Protein AF-A0A376AEL0-F1 (afdb_monomer)

Secondary structure (DSSP, 8-state):
--TTSSB----SS-S-PPBPHHHHHHHHHHHHHHHS----PPP-

Radius of gyration: 15.65 Å; Cα contacts (8 Å, |Δi|>4): 27; chains: 1; bounding box: 49×28×22 Å

Structure (mmCIF, N/CA/C/O backbone):
data_AF-A0A376AEL0-F1
#
_entry.id   AF-A0A376AEL0-F1
#
loop_
_atom_site.group_PDB
_atom_site.id
_atom_site.type_symbol
_atom_site.label_atom_id
_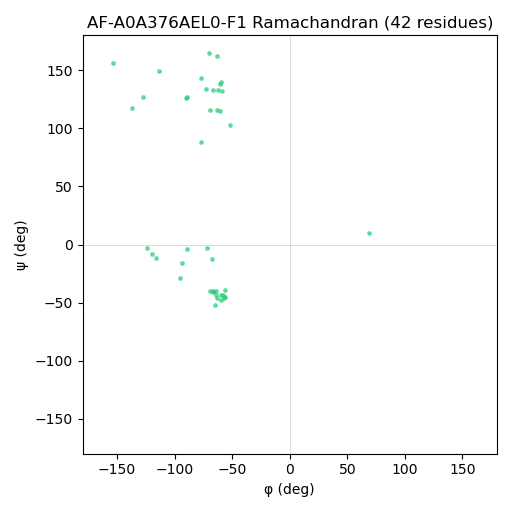atom_site.label_alt_id
_atom_site.label_comp_id
_atom_site.label_asym_id
_atom_site.label_entity_id
_atom_site.label_seq_id
_atom_site.pdbx_PDB_ins_code
_atom_site.Cartn_x
_atom_site.Cartn_y
_atom_site.Cartn_z
_atom_site.occupancy
_atom_site.B_iso_or_equiv
_atom_site.auth_seq_id
_atom_site.auth_comp_id
_atom_site.auth_asym_id
_atom_site.auth_atom_id
_atom_site.pdbx_PDB_model_num
ATOM 1 N N . MET A 1 1 ? 9.439 -14.348 -6.338 1.00 57.78 1 MET A N 1
ATOM 2 C CA . MET A 1 1 ? 8.390 -13.503 -5.724 1.00 57.78 1 MET A CA 1
ATOM 3 C C . MET A 1 1 ? 8.113 -12.220 -6.540 1.00 57.78 1 MET A C 1
ATOM 5 O O . MET A 1 1 ? 7.761 -11.207 -5.961 1.00 57.78 1 MET A O 1
ATOM 9 N N . HIS A 1 2 ? 8.146 -12.263 -7.885 1.00 56.09 2 HIS A N 1
ATOM 10 C CA . HIS A 1 2 ? 7.876 -11.081 -8.749 1.00 56.09 2 HIS A CA 1
ATOM 11 C C . HIS A 1 2 ? 6.682 -11.27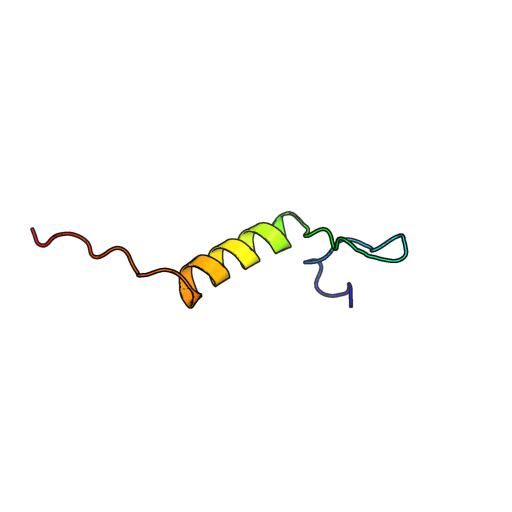6 -9.696 1.00 56.09 2 HIS A C 1
ATOM 13 O O . HIS A 1 2 ? 6.201 -10.339 -10.319 1.00 56.09 2 HIS A O 1
ATOM 19 N N . ARG A 1 3 ? 6.137 -12.498 -9.771 1.00 56.53 3 ARG A N 1
ATOM 20 C CA . ARG A 1 3 ? 5.124 -12.877 -10.770 1.00 56.53 3 ARG A CA 1
ATOM 21 C C . ARG A 1 3 ? 3.763 -12.189 -10.625 1.00 56.53 3 ARG A C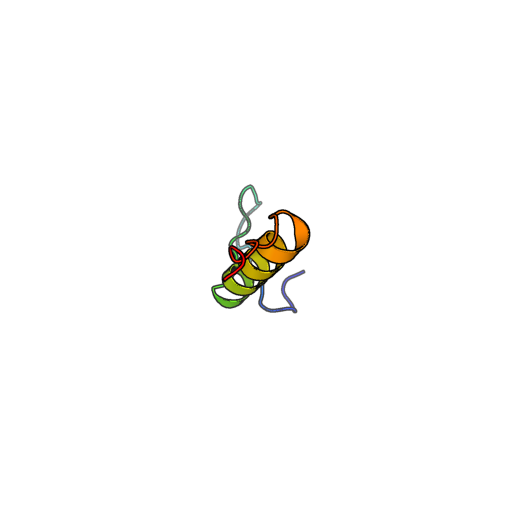 1
ATOM 23 O O . ARG A 1 3 ? 2.960 -12.291 -11.539 1.00 56.53 3 ARG A O 1
ATOM 30 N N . LYS A 1 4 ? 3.485 -11.512 -9.505 1.00 63.62 4 LYS A N 1
ATOM 31 C CA . LYS A 1 4 ? 2.211 -10.799 -9.302 1.00 63.62 4 LYS A CA 1
ATOM 32 C C . LYS A 1 4 ? 2.230 -9.344 -9.797 1.00 63.62 4 LYS A C 1
ATOM 34 O O . LYS A 1 4 ? 1.195 -8.697 -9.718 1.00 63.62 4 LYS A O 1
ATOM 39 N N . GLY A 1 5 ? 3.367 -8.827 -10.282 1.00 65.12 5 GLY A N 1
ATOM 40 C CA . GLY A 1 5 ? 3.464 -7.472 -10.852 1.00 65.12 5 GLY A CA 1
ATOM 41 C C . GLY A 1 5 ? 3.295 -6.319 -9.851 1.00 65.12 5 GLY A C 1
ATOM 42 O O . GLY A 1 5 ? 3.161 -5.171 -10.259 1.00 65.12 5 GLY A O 1
ATOM 43 N N . LEU A 1 6 ? 3.281 -6.604 -8.544 1.00 69.50 6 LEU A N 1
ATOM 44 C CA . LEU A 1 6 ? 3.111 -5.599 -7.479 1.00 69.50 6 LEU A CA 1
ATOM 45 C C . LEU A 1 6 ? 4.446 -5.075 -6.934 1.00 69.50 6 LEU A C 1
ATOM 47 O O . LEU A 1 6 ? 4.494 -4.056 -6.255 1.00 69.50 6 LEU A O 1
ATOM 51 N N . ILE A 1 7 ? 5.523 -5.798 -7.220 1.00 71.25 7 ILE A N 1
ATOM 52 C CA . ILE A 1 7 ? 6.877 -5.540 -6.745 1.00 71.25 7 ILE A CA 1
ATOM 53 C C . ILE A 1 7 ? 7.762 -5.503 -7.990 1.00 71.25 7 ILE A C 1
ATOM 55 O O . ILE A 1 7 ? 7.704 -6.444 -8.789 1.00 71.25 7 ILE A O 1
ATOM 59 N N . GLY A 1 8 ? 8.540 -4.430 -8.158 1.00 65.44 8 GLY A N 1
ATOM 60 C CA . GLY A 1 8 ? 9.518 -4.302 -9.242 1.00 65.44 8 GLY A CA 1
ATOM 61 C C . GLY A 1 8 ? 10.622 -5.362 -9.148 1.00 65.44 8 GLY A C 1
ATOM 62 O O . GLY A 1 8 ? 10.793 -5.995 -8.107 1.00 65.44 8 GLY A O 1
ATOM 63 N N . ASP A 1 9 ? 11.359 -5.593 -10.234 1.00 64.44 9 ASP A N 1
ATOM 64 C CA . ASP A 1 9 ? 12.467 -6.556 -10.238 1.00 64.44 9 ASP A CA 1
ATOM 65 C C . ASP A 1 9 ? 13.570 -6.105 -9.253 1.00 64.44 9 ASP A C 1
ATOM 67 O O . ASP A 1 9 ? 14.131 -5.017 -9.426 1.00 64.44 9 ASP A O 1
ATOM 71 N N . PRO A 1 10 ? 13.864 -6.856 -8.173 1.00 63.53 10 PRO A N 1
ATOM 72 C CA . PRO A 1 10 ? 14.879 -6.464 -7.210 1.00 63.53 10 PRO A CA 1
ATOM 73 C C . PRO A 1 10 ? 16.264 -6.750 -7.793 1.00 63.53 10 PRO A C 1
ATOM 75 O O . PRO A 1 10 ? 16.851 -7.804 -7.567 1.00 63.53 10 PRO A O 1
ATOM 78 N N . VAL A 1 11 ? 16.819 -5.783 -8.516 1.00 60.75 11 VAL A N 1
ATOM 79 C CA . VAL A 1 11 ? 18.118 -5.948 -9.184 1.00 60.75 11 VAL A CA 1
ATOM 80 C C . VAL A 1 11 ? 19.334 -5.973 -8.251 1.00 60.75 11 VAL A C 1
ATOM 82 O O . VAL A 1 11 ? 20.426 -6.217 -8.740 1.00 60.75 11 VAL A O 1
ATOM 85 N N . ASN A 1 12 ? 19.215 -5.793 -6.928 1.00 57.22 12 ASN A N 1
ATOM 86 C CA . ASN A 1 12 ? 20.365 -5.893 -6.015 1.00 57.22 12 ASN A CA 1
ATOM 87 C C . ASN A 1 12 ? 19.980 -6.291 -4.578 1.00 57.22 12 ASN A C 1
ATOM 89 O O . ASN A 1 12 ? 18.851 -6.076 -4.138 1.00 57.22 12 ASN A O 1
ATOM 93 N N . LYS A 1 13 ? 20.940 -6.877 -3.841 1.00 55.97 13 LYS A N 1
ATOM 94 C CA . LYS A 1 13 ? 20.797 -7.400 -2.465 1.00 55.97 13 LYS A CA 1
ATOM 95 C C . LYS A 1 13 ? 20.183 -6.348 -1.518 1.0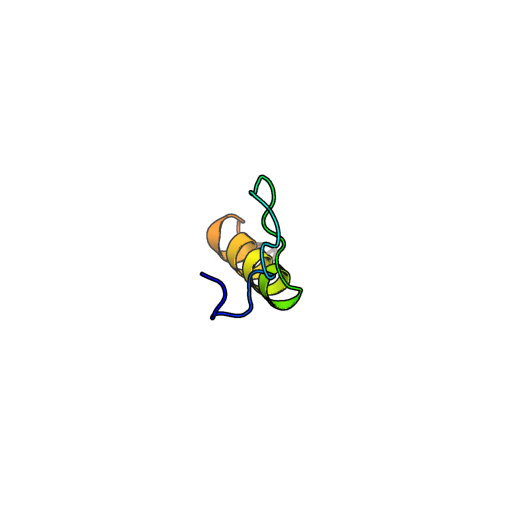0 55.97 13 LYS A C 1
ATOM 97 O O . LYS A 1 13 ? 20.823 -5.390 -1.098 1.00 55.97 13 LYS A O 1
ATOM 102 N N . SER A 1 14 ? 18.902 -6.575 -1.252 1.00 65.69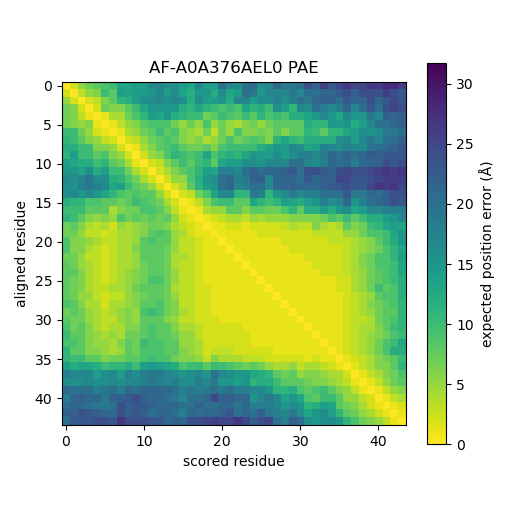 14 SER A N 1
ATOM 103 C CA . SER A 1 14 ? 17.849 -5.673 -0.782 1.00 65.69 14 SER A CA 1
ATOM 104 C C . SER A 1 14 ? 17.988 -5.112 0.642 1.00 65.69 14 SER A C 1
ATOM 106 O O . SER A 1 14 ? 18.109 -5.868 1.604 1.00 65.69 14 SER A O 1
ATOM 108 N N . LYS A 1 15 ? 17.784 -3.792 0.779 1.00 63.81 15 LYS A N 1
ATOM 109 C CA . LYS A 1 15 ? 17.128 -3.170 1.954 1.00 63.81 15 LYS A CA 1
ATOM 110 C C . LYS A 1 15 ? 15.809 -2.459 1.612 1.00 63.81 15 LYS A C 1
ATOM 112 O O . LYS A 1 15 ? 15.042 -2.161 2.520 1.00 63.81 15 LYS A O 1
ATOM 117 N N . SER A 1 16 ? 15.514 -2.254 0.328 1.00 64.12 16 SER A N 1
ATOM 118 C CA . SER A 1 16 ? 14.312 -1.558 -0.132 1.00 64.12 16 SER A CA 1
ATOM 119 C C . SER A 1 16 ? 13.709 -2.307 -1.316 1.00 64.12 16 SER A C 1
ATOM 121 O O . SER A 1 16 ? 14.342 -2.442 -2.360 1.00 64.12 16 SER A O 1
ATOM 123 N N . LEU A 1 17 ? 12.487 -2.806 -1.138 1.00 71.12 17 LEU A N 1
ATOM 124 C CA . LEU A 1 17 ? 11.650 -3.339 -2.211 1.00 71.12 17 LEU A CA 1
ATOM 125 C C . LEU A 1 17 ? 10.819 -2.192 -2.783 1.00 71.12 17 LEU A C 1
ATOM 127 O O . LEU A 1 17 ? 10.130 -1.500 -2.036 1.00 71.12 17 LEU A O 1
ATOM 131 N N . VAL A 1 18 ? 10.880 -1.998 -4.099 1.00 79.31 18 VAL A N 1
ATOM 132 C CA . VAL A 1 18 ? 10.095 -0.967 -4.788 1.00 79.31 18 VAL A CA 1
ATOM 133 C C . VAL A 1 18 ? 8.754 -1.560 -5.216 1.00 79.31 18 VAL A C 1
ATOM 135 O O . VAL A 1 18 ? 8.710 -2.600 -5.881 1.00 79.31 18 VAL A O 1
ATOM 138 N N . LEU A 1 19 ? 7.658 -0.905 -4.827 1.00 84.56 19 LEU A N 1
ATOM 139 C CA . LEU A 1 19 ? 6.324 -1.226 -5.332 1.00 84.56 19 LEU A CA 1
ATOM 140 C C . LEU A 1 19 ? 6.157 -0.664 -6.743 1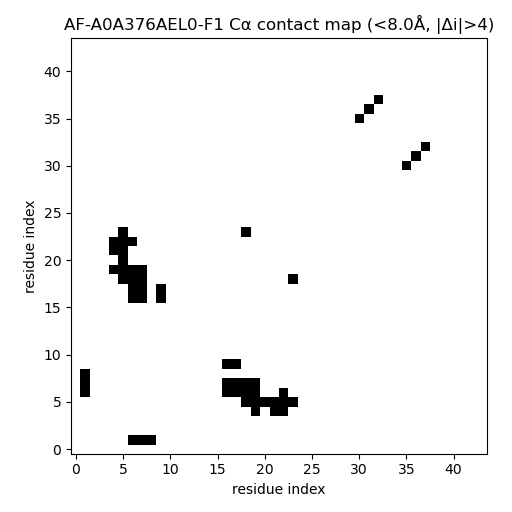.00 84.56 19 LEU A C 1
ATOM 142 O O . LEU A 1 19 ? 6.622 0.434 -7.038 1.00 84.56 19 LEU A O 1
ATOM 146 N N . THR A 1 20 ? 5.458 -1.401 -7.601 1.00 86.69 20 THR A N 1
ATOM 147 C CA . THR A 1 20 ? 4.934 -0.824 -8.847 1.00 86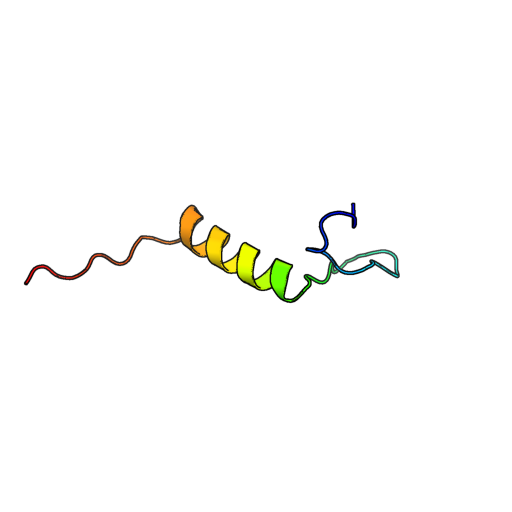.69 20 THR A CA 1
ATOM 148 C C . THR A 1 20 ? 3.804 0.156 -8.526 1.00 86.69 20 THR A C 1
ATOM 150 O O . THR A 1 20 ? 3.235 0.094 -7.435 1.00 86.69 20 THR A O 1
ATOM 153 N N . ASP A 1 21 ? 3.406 1.010 -9.470 1.00 88.19 21 ASP A N 1
ATOM 154 C CA . ASP A 1 21 ? 2.286 1.942 -9.251 1.00 88.19 21 ASP A CA 1
ATOM 155 C C . ASP A 1 21 ? 0.993 1.221 -8.846 1.00 88.19 21 ASP A C 1
ATOM 157 O O . ASP A 1 21 ? 0.252 1.668 -7.970 1.00 88.19 21 ASP A O 1
ATOM 161 N N . GLU A 1 22 ? 0.729 0.059 -9.449 1.00 88.56 22 GLU A N 1
ATOM 162 C CA . GLU A 1 22 ? -0.409 -0.781 -9.075 1.00 88.56 22 GLU A CA 1
ATOM 163 C C . GLU A 1 22 ? -0.227 -1.407 -7.687 1.00 88.56 22 GLU A C 1
ATOM 165 O O . GLU A 1 22 ? -1.172 -1.463 -6.897 1.00 88.56 22 GLU A O 1
ATOM 170 N N . GLY A 1 23 ? 0.994 -1.843 -7.364 1.00 89.06 23 GLY A N 1
ATOM 171 C CA . GLY A 1 23 ? 1.350 -2.315 -6.029 1.00 89.06 23 GLY A CA 1
ATOM 172 C C . GLY A 1 23 ? 1.114 -1.254 -4.958 1.00 89.06 23 GLY A C 1
ATOM 173 O O . GLY A 1 23 ? 0.538 -1.563 -3.913 1.00 89.06 23 GLY A O 1
ATOM 174 N N . LEU A 1 24 ? 1.489 -0.005 -5.234 1.00 90.88 24 LEU A N 1
ATOM 175 C CA . LEU A 1 24 ? 1.307 1.125 -4.331 1.00 90.88 24 LEU A CA 1
ATOM 176 C C . LEU A 1 24 ? -0.179 1.418 -4.100 1.00 90.88 24 LEU A C 1
ATOM 178 O O . LEU A 1 24 ? -0.623 1.406 -2.952 1.00 90.88 24 LEU A O 1
ATOM 182 N N . ARG A 1 25 ? -0.967 1.575 -5.173 1.00 92.44 25 ARG A N 1
ATOM 183 C CA . ARG A 1 25 ? -2.416 1.837 -5.075 1.00 92.44 25 ARG A CA 1
ATOM 184 C C . ARG A 1 25 ? -3.153 0.764 -4.276 1.00 92.44 25 ARG A C 1
ATOM 186 O O . ARG A 1 25 ? -3.971 1.076 -3.411 1.00 92.44 25 ARG A O 1
ATOM 193 N N . ARG A 1 26 ? -2.857 -0.514 -4.536 1.00 92.44 26 ARG A N 1
ATOM 194 C CA . ARG A 1 26 ? -3.478 -1.630 -3.802 1.00 92.44 26 ARG A CA 1
ATOM 195 C C . ARG A 1 26 ? -3.063 -1.656 -2.338 1.00 92.44 26 ARG A C 1
ATOM 197 O O . ARG A 1 26 ? -3.902 -1.921 -1.479 1.00 92.44 26 ARG A O 1
ATOM 204 N N . SER A 1 27 ? -1.792 -1.378 -2.057 1.00 92.38 27 SER A N 1
ATOM 205 C CA . SER A 1 27 ? -1.277 -1.333 -0.687 1.00 92.38 27 SER A CA 1
ATOM 206 C C . SER A 1 27 ? -1.939 -0.216 0.114 1.00 92.38 27 SER A C 1
ATOM 208 O O . SER A 1 27 ? -2.376 -0.458 1.234 1.00 92.38 27 SER A O 1
ATOM 210 N N . GLU A 1 28 ? -2.104 0.971 -0.471 1.00 94.00 28 GLU A N 1
ATOM 211 C CA . GLU A 1 28 ? -2.798 2.089 0.171 1.00 94.00 28 GLU A CA 1
ATOM 212 C C . GLU A 1 28 ? -4.275 1.769 0.455 1.00 94.00 28 GLU A C 1
ATOM 214 O O . GLU A 1 28 ? -4.758 1.988 1.569 1.00 94.00 28 GLU A O 1
ATOM 219 N N . ALA A 1 29 ? -4.990 1.195 -0.518 1.00 93.50 29 ALA A N 1
ATOM 220 C CA . ALA A 1 29 ? -6.387 0.802 -0.340 1.00 93.50 29 ALA A CA 1
ATOM 221 C C . ALA A 1 29 ? -6.557 -0.228 0.792 1.00 93.50 29 ALA A C 1
ATOM 223 O O . ALA A 1 29 ? -7.450 -0.098 1.634 1.00 93.50 29 ALA A O 1
ATOM 224 N N . LEU A 1 30 ? -5.676 -1.233 0.8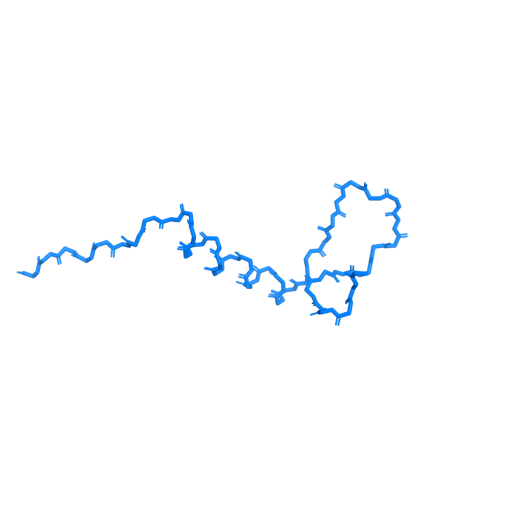44 1.00 94.00 30 LEU A N 1
ATOM 225 C CA . LEU A 1 30 ? -5.665 -2.227 1.917 1.00 94.00 30 LEU A CA 1
ATOM 226 C C . LEU A 1 30 ? -5.290 -1.605 3.261 1.00 94.00 30 LEU A C 1
ATOM 228 O O . LEU A 1 30 ? -5.924 -1.927 4.264 1.00 94.00 30 LEU A O 1
ATOM 232 N N . PHE A 1 31 ? -4.314 -0.697 3.288 1.00 94.12 31 PHE A N 1
ATOM 233 C CA . PHE A 1 31 ? -3.903 -0.025 4.514 1.00 94.12 31 PHE A CA 1
ATOM 234 C C . PHE A 1 31 ? -5.064 0.759 5.130 1.00 94.12 31 PHE A C 1
ATOM 236 O O . PHE A 1 31 ? -5.378 0.579 6.305 1.00 94.12 31 PHE A O 1
ATOM 243 N N . ARG A 1 32 ? -5.773 1.550 4.315 1.00 92.88 32 ARG A N 1
ATOM 244 C CA . ARG A 1 32 ? -6.979 2.269 4.745 1.00 92.88 32 ARG A CA 1
ATOM 245 C C . ARG A 1 32 ? -8.037 1.307 5.288 1.00 92.88 32 ARG A C 1
ATOM 247 O O . ARG A 1 32 ? -8.570 1.529 6.370 1.00 92.88 32 ARG A O 1
ATOM 254 N N . LYS A 1 33 ? -8.299 0.201 4.590 1.00 91.19 33 LYS A N 1
ATOM 255 C CA . LYS A 1 33 ? -9.305 -0.785 5.012 1.00 91.19 33 LYS A CA 1
ATOM 256 C C . LYS A 1 33 ? -8.964 -1.477 6.336 1.00 91.19 33 LYS A C 1
ATOM 258 O O . LYS A 1 33 ? -9.871 -1.755 7.113 1.00 91.19 33 LYS A O 1
ATOM 263 N N . LEU A 1 34 ? -7.696 -1.818 6.550 1.00 94.38 34 LEU A N 1
ATOM 264 C CA . LEU A 1 34 ? -7.278 -2.682 7.657 1.00 94.38 34 LEU A CA 1
ATOM 265 C C . LEU A 1 34 ? -6.818 -1.907 8.894 1.00 94.38 34 LEU A C 1
ATOM 267 O O . LEU A 1 34 ? -6.950 -2.417 10.002 1.00 94.38 34 LEU A O 1
ATOM 271 N N . PHE A 1 35 ? -6.283 -0.698 8.716 1.00 94.81 35 PHE A N 1
ATOM 272 C CA . PHE A 1 35 ? -5.598 0.034 9.785 1.00 94.81 35 PHE A CA 1
ATOM 273 C C . PHE A 1 35 ? -6.162 1.430 10.053 1.00 94.81 35 PHE A C 1
ATOM 275 O O . PHE A 1 35 ? -5.700 2.094 10.978 1.00 94.81 35 PHE A O 1
ATOM 282 N N . THR A 1 36 ? -7.158 1.894 9.291 1.00 91.81 36 THR A N 1
ATOM 283 C CA . THR A 1 36 ? -7.796 3.194 9.548 1.00 91.81 36 THR A CA 1
ATOM 284 C C . THR A 1 36 ? -9.241 3.022 9.989 1.00 91.81 36 THR A C 1
ATOM 286 O O . THR A 1 36 ? -9.921 2.068 9.609 1.00 91.81 36 THR A O 1
ATOM 289 N N . ARG A 1 37 ? -9.719 3.948 10.824 1.00 86.44 37 ARG A N 1
ATOM 290 C CA . ARG A 1 37 ? -11.137 4.010 11.182 1.00 86.44 37 ARG A CA 1
ATOM 291 C C . ARG A 1 37 ? -11.912 4.531 9.981 1.00 86.44 37 ARG A C 1
ATOM 293 O O . ARG A 1 37 ? -11.506 5.520 9.374 1.00 86.44 37 ARG A O 1
ATOM 300 N N . GLN A 1 38 ? -13.025 3.878 9.659 1.00 77.75 38 GLN A N 1
ATOM 301 C CA . GLN A 1 38 ? -13.925 4.396 8.637 1.00 77.75 38 GLN A CA 1
ATOM 302 C C . GLN A 1 38 ? -14.402 5.788 9.066 1.00 77.75 38 GLN A C 1
ATOM 304 O O . GLN A 1 38 ? -14.780 5.954 10.232 1.00 77.75 38 GLN A O 1
ATOM 309 N N . PRO A 1 39 ? -14.355 6.791 8.173 1.00 71.88 39 PRO A N 1
ATOM 310 C CA . PRO A 1 39 ? -14.908 8.093 8.485 1.00 71.88 39 PRO A CA 1
ATOM 311 C C . PRO A 1 39 ? -16.401 7.913 8.756 1.00 71.88 39 PRO A C 1
ATOM 313 O O . PRO A 1 39 ? -17.161 7.502 7.881 1.00 71.88 39 PRO A O 1
ATOM 316 N N . VAL A 1 40 ? -16.803 8.181 9.995 1.00 77.44 40 VAL A N 1
ATOM 317 C CA . VAL A 1 40 ? -18.214 8.309 10.341 1.00 77.44 40 VAL A CA 1
ATOM 318 C C . VAL A 1 40 ? -18.701 9.596 9.687 1.00 77.44 40 VAL A C 1
ATOM 320 O O . VAL A 1 40 ? -18.188 10.674 9.990 1.00 77.44 40 VAL A O 1
ATOM 323 N N . LEU A 1 41 ? -19.631 9.498 8.732 1.00 76.81 41 LEU A N 1
ATOM 324 C CA . LEU A 1 41 ? -20.335 10.696 8.286 1.00 76.81 41 LEU A CA 1
ATOM 325 C C . LEU A 1 41 ? -21.100 11.249 9.498 1.00 76.81 41 LEU A C 1
ATOM 327 O O . LEU A 1 41 ? -21.747 10.460 10.195 1.00 76.81 41 LEU A O 1
ATOM 331 N N . PRO A 1 42 ? -21.022 12.560 9.783 1.00 75.88 42 PRO A N 1
ATOM 332 C CA . PRO A 1 42 ? -21.843 13.140 10.831 1.00 75.88 42 PRO A CA 1
ATOM 333 C C . PRO A 1 42 ? -23.325 12.914 10.487 1.00 75.88 42 PRO A C 1
ATOM 335 O O . PRO A 1 42 ? -23.686 12.998 9.308 1.00 75.88 42 PRO A O 1
ATOM 338 N N . PRO A 1 43 ? -24.175 12.587 11.477 1.00 76.31 43 PRO A N 1
ATOM 339 C CA . PRO A 1 43 ? -25.607 12.481 11.243 1.00 76.31 43 PRO A CA 1
ATOM 340 C C . PRO A 1 43 ? -26.151 13.832 10.756 1.00 76.31 43 PRO A C 1
ATOM 342 O O . PRO A 1 43 ? -25.725 14.882 11.242 1.00 76.31 43 PRO A O 1
ATOM 345 N N . SER A 1 44 ? -27.040 13.761 9.762 1.00 78.12 44 SER A N 1
ATOM 346 C CA . SER A 1 44 ? -27.768 14.886 9.157 1.00 78.12 44 SER A CA 1
ATOM 347 C C . SER A 1 44 ? -28.679 15.594 10.146 1.00 78.12 44 SER A C 1
ATOM 349 O O . SER A 1 44 ? -29.374 14.853 10.881 1.00 78.12 44 SER A O 1
#

InterPro domains:
  IPR045489 Domain of unknown function DUF6429 [PF20008] (2-37)

Foldseek 3Di:
DPVVVQWPDPPDDDPDIDGDPVNVVVVVVVCCVPPNDDDDDPDD

Solvent-accessible surface area (backbone atoms only — not comparable to full-atom values): 3001 Å² total; per-residue (Å²): 143,50,91,82,63,35,39,53,85,78,88,60,96,72,93,72,86,53,61,27,77,68,26,45,56,54,50,52,55,48,44,49,71,74,76,45,80,77,82,75,77,78,84,1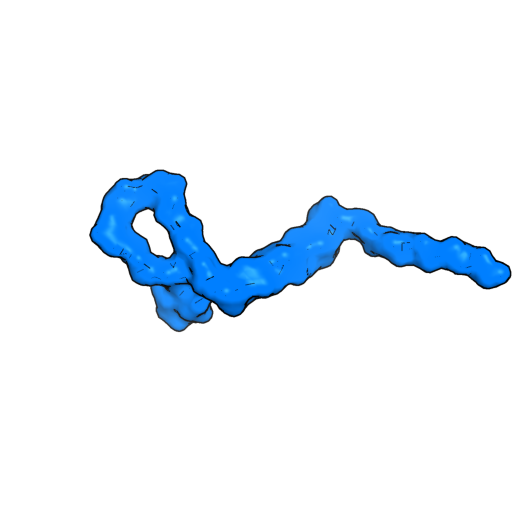30

Mean predicted aligned error: 9.51 Å

Sequence (44 aa):
MHRKGLIGDPVNKSKSLVLTDEGLRRSEALFRKLFTRQPVLPPS

pLDDT: mean 77.68, std 13.24, range [55.97, 94.81]

Organism: NCBI:txid1336235